Protein AF-A0A957RKU3-F1 (afdb_monomer)

Sequence (153 aa):
HGVVDMTEALARSLNVITAQWALMLGQKQFYQYLERFGFGQVTEVDLADEVYGLIKRPGTLDWSLSDLGTNSFGQGLAVTPIQMANAIASIANGGKLMRPYIVKARVLDGQVQFTEPTVLGTTIRPETAKALTDILVDIVTDGNSAAAVPGYR

Solvent-accessible surface area (backbone atoms only — not comparable to full-atom values): 8925 Å² total; per-residue (Å²): 128,82,90,68,56,74,58,57,37,58,45,68,62,39,54,72,58,38,22,51,50,38,62,73,62,26,67,72,55,51,55,50,48,42,45,49,44,40,51,61,40,64,64,73,42,85,61,83,87,75,62,37,52,43,67,79,47,93,89,45,96,90,45,54,75,64,48,50,35,35,42,50,67,64,36,84,48,46,72,45,72,65,42,54,52,42,36,56,48,9,38,78,52,42,8,38,28,56,47,55,74,81,69,63,60,48,77,57,98,91,40,80,46,71,62,76,92,45,78,74,47,70,54,46,52,47,70,58,19,49,53,51,50,52,44,55,50,48,26,27,71,77,59,43,58,87,76,55,50,93,98,61,133

pLDDT: mean 93.47, std 6.99, range [61.81, 98.62]

Nearest PDB structures (foldseek):
  8vbw-assembly1_B  TM=8.948E-01  e=2.537E-07  Staphylococcaceae bacterium
  7o49-assembly4_D  TM=8.805E-01  e=2.537E-07  Staphylococcus aureus subsp. aureus COL
  7o49-assembly10_J  TM=8.812E-01  e=2.689E-07  Staphylococcus aureus subsp. aureus COL
  7o49-assembly11_K  TM=8.798E-01  e=3.814E-07  Staphylococcus aureus subsp. aureus COL
  6i1g-assembly2_B  TM=8.838E-01  e=4.814E-07  Chlamydia trachomatis

Structure (mmCIF, N/CA/C/O backbone):
data_AF-A0A957RKU3-F1
#
_entry.id   AF-A0A957RKU3-F1
#
loop_
_atom_site.group_PDB
_atom_site.id
_atom_site.type_symbol
_atom_site.label_atom_id
_atom_site.label_alt_id
_atom_site.label_comp_id
_atom_site.label_asym_id
_atom_site.label_entity_id
_atom_site.label_seq_id
_atom_site.pdbx_PDB_ins_code
_atom_site.Cartn_x
_atom_site.Cartn_y
_atom_site.Cartn_z
_atom_site.occupancy
_atom_site.B_iso_or_equiv
_atom_site.auth_seq_id
_atom_site.auth_comp_id
_atom_site.auth_asym_id
_atom_site.auth_atom_id
_atom_site.pdbx_PDB_model_num
ATOM 1 N N . HIS A 1 1 ? 15.453 -13.221 -18.733 1.00 61.81 1 HIS A N 1
ATOM 2 C CA . HIS A 1 1 ? 14.191 -13.976 -18.643 1.00 61.81 1 HIS A CA 1
ATOM 3 C C . HIS A 1 1 ? 13.464 -14.140 -19.989 1.00 61.81 1 HIS A C 1
ATOM 5 O O . HIS A 1 1 ? 12.381 -14.689 -19.983 1.00 61.81 1 HIS A O 1
ATOM 11 N N . GLY A 1 2 ? 14.044 -13.789 -21.153 1.00 79.31 2 GLY A N 1
ATOM 12 C CA . GLY A 1 2 ? 13.336 -13.962 -22.436 1.00 79.31 2 GLY A CA 1
ATOM 13 C C . GLY A 1 2 ? 12.144 -13.007 -22.576 1.00 79.31 2 GLY A C 1
ATOM 14 O O . GLY A 1 2 ? 12.186 -11.913 -22.015 1.00 79.31 2 GLY A O 1
ATOM 15 N N . VAL A 1 3 ? 11.114 -13.406 -23.328 1.00 80.75 3 VAL A N 1
ATOM 16 C CA . VAL A 1 3 ? 9.820 -12.701 -23.364 1.00 80.75 3 VAL A CA 1
ATOM 17 C C . VAL A 1 3 ? 9.067 -13.059 -22.085 1.00 80.75 3 VAL A C 1
ATOM 19 O O . VAL A 1 3 ? 8.846 -14.237 -21.839 1.00 80.75 3 VAL A O 1
ATOM 22 N N . VAL A 1 4 ? 8.710 -12.051 -21.290 1.00 83.56 4 VAL A N 1
ATOM 23 C CA . VAL A 1 4 ? 8.047 -12.204 -19.987 1.00 83.56 4 VAL A CA 1
ATOM 24 C C . VAL A 1 4 ? 6.768 -11.379 -20.006 1.00 83.56 4 VAL A C 1
ATOM 26 O O . VAL A 1 4 ? 6.806 -10.208 -20.393 1.00 83.56 4 VAL A O 1
ATOM 29 N N . ASP A 1 5 ? 5.648 -11.974 -19.604 1.00 87.44 5 ASP A N 1
ATOM 30 C CA . ASP A 1 5 ? 4.386 -11.253 -19.436 1.00 87.44 5 ASP A CA 1
ATOM 31 C C . ASP A 1 5 ? 4.266 -10.603 -18.042 1.00 87.44 5 ASP A C 1
ATOM 33 O O . ASP A 1 5 ? 5.182 -10.644 -17.218 1.00 87.44 5 ASP A O 1
ATOM 37 N N . MET A 1 6 ? 3.145 -9.926 -17.776 1.00 85.69 6 MET A N 1
ATOM 38 C CA . MET A 1 6 ? 2.953 -9.210 -16.511 1.00 85.69 6 MET A CA 1
ATOM 39 C C . MET A 1 6 ? 2.893 -10.154 -15.303 1.00 85.69 6 MET A C 1
ATOM 41 O O . MET A 1 6 ? 3.454 -9.831 -14.254 1.00 85.69 6 MET A O 1
ATOM 45 N N . THR A 1 7 ? 2.242 -11.308 -15.452 1.00 86.12 7 THR A N 1
ATOM 46 C CA . THR A 1 7 ? 2.084 -12.292 -14.379 1.00 86.12 7 THR A CA 1
ATOM 47 C C . THR A 1 7 ? 3.431 -12.905 -14.029 1.00 86.12 7 THR A C 1
ATOM 49 O O . THR A 1 7 ? 3.812 -12.902 -12.861 1.00 86.12 7 THR A O 1
ATOM 52 N N . GLU A 1 8 ? 4.207 -13.344 -15.022 1.00 86.94 8 GLU A N 1
ATOM 53 C CA . GLU A 1 8 ? 5.529 -13.928 -14.791 1.00 86.94 8 GLU A CA 1
ATOM 54 C C . GLU A 1 8 ? 6.514 -12.902 -14.210 1.00 86.94 8 GLU A C 1
ATOM 56 O O . GLU A 1 8 ? 7.295 -13.231 -13.310 1.00 86.94 8 GLU A O 1
ATOM 61 N N . ALA A 1 9 ? 6.464 -11.647 -14.669 1.00 89.25 9 ALA A N 1
ATOM 62 C CA . ALA A 1 9 ? 7.320 -10.589 -14.137 1.00 89.25 9 ALA A CA 1
ATOM 63 C C . ALA A 1 9 ? 7.082 -10.348 -12.639 1.00 89.25 9 ALA A C 1
ATOM 65 O O . ALA A 1 9 ? 8.045 -10.171 -11.887 1.00 89.25 9 ALA A O 1
ATOM 66 N N . LEU A 1 10 ? 5.820 -10.378 -12.202 1.00 87.75 10 LEU A N 1
ATOM 67 C CA . LEU A 1 10 ? 5.452 -10.253 -10.793 1.00 87.75 10 LEU A CA 1
ATOM 68 C C . LEU A 1 10 ? 5.744 -11.542 -10.011 1.00 87.75 10 LEU A C 1
ATOM 70 O O . LEU A 1 10 ? 6.316 -11.464 -8.926 1.00 87.75 10 LEU A O 1
ATOM 74 N N . ALA A 1 11 ? 5.457 -12.719 -10.578 1.00 84.88 11 ALA A N 1
ATOM 75 C CA . ALA A 1 11 ? 5.712 -14.020 -9.952 1.00 84.88 11 ALA A CA 1
ATOM 76 C C . ALA A 1 11 ? 7.188 -14.232 -9.615 1.00 84.88 11 ALA A C 1
ATOM 78 O O . ALA A 1 11 ? 7.537 -14.738 -8.550 1.00 84.88 11 ALA A O 1
ATOM 79 N N . ARG A 1 12 ? 8.070 -13.822 -10.531 1.00 86.12 12 ARG A N 1
ATOM 80 C CA . ARG A 1 12 ? 9.522 -13.924 -10.364 1.00 86.12 12 ARG A CA 1
ATOM 81 C C . ARG A 1 12 ? 10.141 -12.697 -9.696 1.00 86.12 12 ARG A C 1
ATOM 83 O O . ARG A 1 12 ? 11.361 -12.658 -9.555 1.00 86.12 12 ARG A O 1
ATOM 90 N N . SER A 1 13 ? 9.332 -11.708 -9.304 1.00 87.44 13 SER A N 1
ATOM 91 C CA . SER A 1 13 ? 9.777 -10.462 -8.672 1.00 87.44 13 SER A CA 1
ATOM 92 C C . SER A 1 13 ? 10.897 -9.756 -9.462 1.00 87.44 13 SER A C 1
ATOM 94 O O . SER A 1 13 ? 11.967 -9.451 -8.931 1.00 87.44 13 SER A O 1
ATOM 96 N N . LEU A 1 14 ? 10.682 -9.526 -10.764 1.00 92.94 14 LEU A N 1
ATOM 97 C CA . LEU A 1 14 ? 11.711 -9.001 -11.669 1.00 92.94 14 LEU A CA 1
ATOM 98 C C . LEU A 1 14 ? 11.882 -7.474 -11.567 1.00 92.94 14 LEU A C 1
ATOM 100 O O . LEU A 1 14 ? 11.231 -6.719 -12.292 1.00 92.94 14 LEU A O 1
ATOM 104 N N . ASN A 1 15 ? 12.854 -7.023 -10.767 1.00 94.44 15 ASN A N 1
ATOM 105 C CA . ASN A 1 15 ? 13.152 -5.593 -10.553 1.00 94.44 15 ASN A CA 1
ATOM 106 C C . ASN A 1 15 ? 13.386 -4.791 -11.848 1.00 94.44 15 ASN A C 1
ATOM 108 O O . ASN A 1 15 ? 13.014 -3.624 -11.938 1.00 94.44 15 ASN A O 1
ATOM 112 N N . VAL A 1 16 ? 14.014 -5.397 -12.864 1.00 94.19 16 VAL A N 1
ATOM 113 C CA . VAL A 1 16 ? 14.290 -4.718 -14.146 1.00 94.19 16 VAL A CA 1
ATOM 114 C C . VAL A 1 16 ? 12.988 -4.361 -14.870 1.00 94.19 16 VAL A C 1
ATOM 116 O O . VAL A 1 16 ? 12.876 -3.273 -15.434 1.00 94.19 16 VAL A O 1
ATOM 119 N N . ILE A 1 17 ? 11.993 -5.251 -14.822 1.00 94.00 17 ILE A N 1
ATOM 120 C CA . ILE A 1 17 ? 10.703 -5.050 -15.489 1.00 94.00 17 ILE A CA 1
ATOM 121 C C . ILE A 1 17 ? 9.873 -4.003 -14.745 1.00 94.00 17 ILE A C 1
ATOM 123 O O . ILE A 1 17 ? 9.328 -3.098 -15.376 1.00 94.00 17 ILE A O 1
ATOM 127 N N . THR A 1 18 ? 9.830 -4.053 -13.410 1.00 94.75 18 THR A N 1
ATOM 128 C CA . THR A 1 18 ? 9.097 -3.051 -12.618 1.00 94.75 18 THR A CA 1
ATOM 129 C C . THR A 1 18 ? 9.715 -1.656 -12.744 1.00 94.75 18 THR A C 1
ATOM 131 O O . THR A 1 18 ? 8.977 -0.677 -12.879 1.00 94.75 18 THR A O 1
ATOM 134 N N . ALA A 1 19 ? 11.048 -1.553 -12.818 1.00 96.69 19 ALA A N 1
ATOM 135 C CA . ALA A 1 19 ? 11.736 -0.290 -13.090 1.00 96.69 19 ALA A CA 1
ATOM 136 C C . ALA A 1 19 ? 11.400 0.257 -14.487 1.00 96.69 19 ALA A C 1
ATOM 138 O O . ALA A 1 19 ? 11.121 1.448 -14.636 1.00 96.69 19 ALA A O 1
ATOM 139 N N . GLN A 1 20 ? 11.359 -0.607 -15.507 1.00 95.38 20 GLN A N 1
ATOM 140 C CA . GLN A 1 20 ? 10.945 -0.216 -16.855 1.00 95.38 20 GLN A CA 1
ATOM 141 C C . GLN A 1 20 ? 9.491 0.279 -16.880 1.00 95.38 20 GLN A C 1
ATOM 143 O O . GLN A 1 20 ? 9.211 1.327 -17.463 1.00 95.38 20 GLN A O 1
ATOM 148 N N . TRP A 1 21 ? 8.56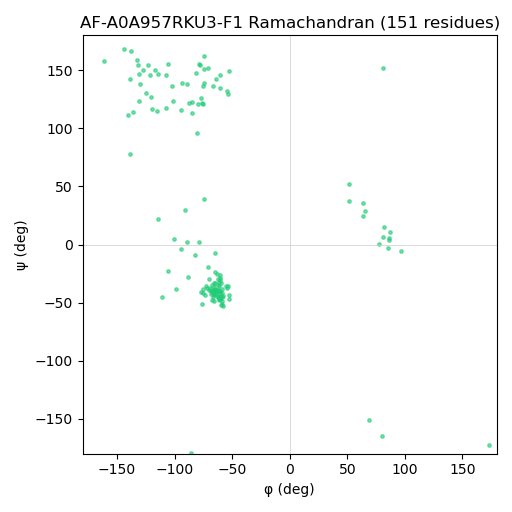9 -0.421 -16.213 1.00 95.62 21 TRP A N 1
ATOM 149 C CA . TRP A 1 21 ? 7.172 0.008 -16.106 1.00 95.62 21 TRP A CA 1
ATOM 150 C C . TRP A 1 21 ? 7.022 1.340 -15.371 1.00 95.62 21 TRP A C 1
ATOM 152 O O . TRP A 1 21 ? 6.230 2.176 -15.800 1.00 95.62 21 TRP A O 1
ATOM 162 N N . ALA A 1 22 ? 7.800 1.583 -14.315 1.00 96.56 22 ALA A N 1
ATOM 163 C CA . ALA A 1 22 ? 7.786 2.864 -13.610 1.00 96.56 22 ALA A CA 1
ATOM 164 C C . ALA A 1 22 ? 8.258 4.023 -14.501 1.00 96.56 22 ALA A C 1
ATOM 166 O O . ALA A 1 22 ? 7.654 5.098 -14.478 1.00 96.56 22 ALA A O 1
ATOM 167 N N . LEU A 1 23 ? 9.278 3.800 -15.336 1.00 96.19 23 LEU A N 1
ATOM 168 C CA . LEU A 1 23 ? 9.715 4.779 -16.336 1.00 96.19 23 LEU A CA 1
ATOM 169 C C . LEU A 1 23 ? 8.633 5.038 -17.397 1.00 96.19 23 LEU A C 1
ATOM 171 O O . LEU A 1 23 ? 8.405 6.193 -17.750 1.00 96.19 23 LEU A O 1
ATOM 175 N N . MET A 1 24 ? 7.936 3.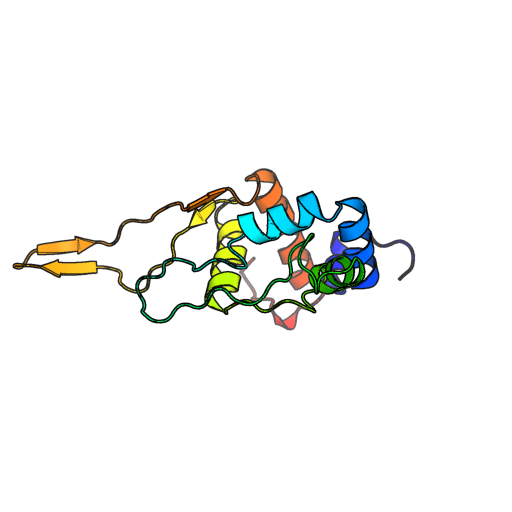996 -17.863 1.00 96.38 24 MET A N 1
ATOM 176 C CA . MET A 1 24 ? 6.824 4.125 -18.820 1.00 96.38 24 MET A CA 1
ATOM 177 C C . MET A 1 24 ? 5.617 4.865 -18.226 1.00 96.38 24 MET A C 1
ATOM 179 O O . MET A 1 24 ? 5.003 5.688 -18.903 1.00 96.38 24 MET A O 1
ATOM 183 N N . LEU A 1 25 ? 5.277 4.585 -16.965 1.00 96.75 25 LEU A N 1
ATOM 184 C CA . LEU A 1 25 ? 4.202 5.255 -16.226 1.00 96.75 25 LEU A CA 1
ATOM 185 C C . LEU A 1 25 ? 4.547 6.730 -15.949 1.00 96.75 25 LEU A C 1
ATOM 187 O O . LEU A 1 25 ? 3.678 7.610 -15.972 1.00 96.75 25 LEU A O 1
ATOM 191 N N . GLY A 1 26 ? 5.832 6.995 -15.712 1.00 97.25 26 GLY A N 1
ATOM 192 C CA . GLY A 1 26 ? 6.387 8.301 -15.398 1.00 97.25 26 GLY A CA 1
ATOM 193 C C . GLY A 1 26 ? 6.217 8.682 -13.926 1.00 97.25 26 GLY A C 1
ATOM 194 O O . GLY A 1 26 ? 5.258 8.293 -13.253 1.00 97.25 26 GLY A O 1
ATOM 195 N N . GLN A 1 27 ? 7.140 9.515 -13.428 1.00 96.75 27 GLN A N 1
ATOM 196 C CA . GLN A 1 27 ? 7.214 9.888 -12.010 1.00 96.75 27 GLN A CA 1
ATOM 197 C C . GLN A 1 27 ? 5.881 10.425 -11.465 1.00 96.75 27 GLN A C 1
ATOM 199 O O . GLN A 1 27 ? 5.435 10.019 -10.399 1.00 96.75 27 GLN A O 1
ATOM 204 N N . LYS A 1 28 ? 5.189 11.295 -12.212 1.00 96.56 28 LYS A N 1
ATOM 205 C CA . LYS A 1 28 ? 3.959 11.938 -11.731 1.00 96.56 28 LYS A CA 1
ATOM 206 C C . LYS A 1 28 ? 2.892 10.906 -11.365 1.00 96.56 28 LYS A C 1
ATOM 208 O O . LYS A 1 28 ? 2.359 10.954 -10.264 1.00 96.56 28 LYS A O 1
ATOM 213 N N . GLN A 1 29 ? 2.602 9.979 -12.275 1.00 97.62 29 GLN A N 1
ATOM 214 C CA . GLN A 1 29 ? 1.575 8.962 -12.056 1.00 97.62 29 GLN A CA 1
ATOM 215 C C . GLN A 1 29 ? 2.011 7.944 -11.001 1.00 97.62 29 GLN A C 1
ATOM 217 O O . GLN A 1 29 ? 1.202 7.563 -10.160 1.00 97.62 29 GLN A O 1
ATOM 222 N N . PHE A 1 30 ? 3.287 7.548 -11.000 1.00 98.00 30 PHE A N 1
ATOM 223 C CA . PHE A 1 30 ? 3.824 6.615 -10.012 1.00 98.00 30 PHE A CA 1
ATOM 224 C C . PHE A 1 30 ? 3.642 7.127 -8.572 1.00 98.00 30 PHE A C 1
ATOM 226 O O . PHE A 1 30 ? 3.036 6.450 -7.743 1.00 98.00 30 PHE A O 1
ATOM 233 N N . TYR A 1 31 ? 4.087 8.355 -8.282 1.00 97.31 31 TYR A N 1
ATOM 234 C CA . TYR A 1 31 ? 3.967 8.928 -6.936 1.00 97.31 31 TYR A CA 1
ATOM 235 C C . TYR A 1 31 ? 2.518 9.270 -6.561 1.00 97.31 31 TYR A C 1
ATOM 237 O O . TYR A 1 31 ? 2.158 9.152 -5.393 1.00 97.31 31 TYR A O 1
ATOM 245 N N . GLN A 1 32 ? 1.665 9.608 -7.535 1.00 97.44 32 GLN A N 1
ATOM 246 C CA . GLN A 1 32 ? 0.222 9.728 -7.302 1.00 97.44 32 GLN A CA 1
ATOM 247 C C . GLN A 1 32 ? -0.399 8.399 -6.867 1.00 97.44 32 GLN A C 1
ATOM 249 O O . GLN A 1 32 ? -1.258 8.395 -5.992 1.00 97.44 32 GLN A O 1
ATOM 254 N N . TYR A 1 33 ? 0.019 7.270 -7.444 1.00 97.94 33 TYR A N 1
ATOM 255 C CA . TYR A 1 33 ? -0.459 5.968 -6.986 1.00 97.94 33 TYR A CA 1
ATOM 256 C C . TYR A 1 33 ? 0.057 5.626 -5.591 1.00 97.94 33 TYR A C 1
ATOM 258 O O . TYR A 1 33 ? -0.752 5.200 -4.775 1.00 97.94 33 TYR A O 1
ATOM 266 N N . LEU A 1 34 ? 1.335 5.875 -5.275 1.00 97.56 34 LEU A N 1
ATOM 267 C CA . LEU A 1 34 ? 1.837 5.674 -3.906 1.00 97.56 34 LEU A CA 1
ATOM 268 C C . LEU A 1 34 ? 0.975 6.414 -2.874 1.00 97.56 34 LEU A C 1
ATOM 270 O O . LEU A 1 34 ? 0.548 5.820 -1.888 1.00 97.56 34 LEU A O 1
ATOM 274 N N . GLU A 1 35 ? 0.659 7.679 -3.148 1.00 97.06 35 GLU A N 1
ATOM 275 C CA . GLU A 1 35 ? -0.204 8.487 -2.289 1.00 97.06 35 GLU A CA 1
ATOM 276 C C . GLU A 1 35 ? -1.645 7.962 -2.241 1.00 97.06 35 GLU A C 1
ATOM 278 O O . GLU A 1 35 ? -2.220 7.845 -1.163 1.00 97.06 35 GLU A O 1
ATOM 283 N N . ARG A 1 36 ? -2.226 7.570 -3.384 1.00 97.94 36 ARG A N 1
ATOM 284 C CA . ARG A 1 36 ? -3.578 6.985 -3.428 1.00 97.94 36 ARG A CA 1
ATOM 285 C C . ARG A 1 36 ? -3.685 5.689 -2.633 1.00 97.94 36 ARG A C 1
ATOM 287 O O . ARG A 1 36 ? -4.750 5.431 -2.090 1.00 97.94 36 ARG A O 1
ATOM 294 N N . PHE A 1 37 ? -2.619 4.894 -2.559 1.00 98.50 37 PHE A N 1
ATOM 295 C CA . PHE A 1 37 ? -2.545 3.695 -1.718 1.00 98.50 37 PHE A CA 1
ATOM 296 C C . PHE A 1 37 ? -2.262 4.001 -0.234 1.00 98.50 37 PHE A C 1
ATOM 298 O O . PHE A 1 37 ? -2.183 3.074 0.568 1.00 98.50 37 PHE A O 1
ATOM 305 N N . GLY A 1 38 ? -2.153 5.278 0.150 1.00 97.62 38 GLY A N 1
ATOM 306 C CA . GLY A 1 38 ? -1.963 5.723 1.533 1.00 97.62 38 GLY A CA 1
ATOM 307 C C . GLY A 1 38 ? -0.504 5.757 1.994 1.00 97.62 38 GLY A C 1
ATOM 308 O O . GLY A 1 38 ? -0.233 6.012 3.165 1.00 97.62 38 GLY A O 1
ATOM 309 N N . PHE A 1 39 ? 0.464 5.511 1.107 1.00 98.12 39 PHE A N 1
ATOM 310 C CA . PHE A 1 39 ? 1.875 5.547 1.482 1.00 98.12 39 PHE A CA 1
ATOM 311 C C . PHE A 1 39 ? 2.371 6.985 1.661 1.00 98.12 39 PHE A C 1
ATOM 313 O O . PHE A 1 39 ? 2.064 7.880 0.870 1.00 98.12 39 PHE A O 1
ATOM 320 N N . GLY A 1 40 ? 3.189 7.213 2.692 1.00 95.88 40 GLY A N 1
ATOM 321 C CA . GLY A 1 40 ? 3.667 8.556 3.031 1.00 95.88 40 GLY A CA 1
ATOM 322 C C . GLY A 1 40 ? 2.658 9.385 3.834 1.00 95.88 40 GLY A C 1
ATOM 323 O O . GLY A 1 40 ? 2.892 10.575 4.035 1.00 95.88 40 GLY A O 1
ATOM 324 N N . GLN A 1 41 ? 1.541 8.784 4.255 1.00 95.75 41 GLN A N 1
ATOM 325 C CA . GLN A 1 41 ? 0.482 9.408 5.045 1.00 95.75 41 GLN A CA 1
ATOM 326 C C . GLN A 1 41 ? 0.130 8.520 6.243 1.00 95.75 41 GLN A C 1
ATOM 328 O O . GLN A 1 41 ? 0.206 7.296 6.159 1.00 95.75 41 GLN A O 1
ATOM 333 N N . VAL A 1 42 ? -0.239 9.121 7.371 1.00 96.94 42 VAL A N 1
ATOM 334 C CA . VAL A 1 42 ? -0.810 8.369 8.499 1.00 96.94 42 VAL A CA 1
ATOM 335 C C . VAL A 1 42 ? -2.110 7.682 8.058 1.00 96.94 42 VAL A C 1
ATOM 337 O O . VAL A 1 42 ? -2.823 8.208 7.204 1.00 96.94 42 VAL A O 1
ATOM 340 N N . THR A 1 43 ? -2.398 6.490 8.587 1.00 97.44 43 THR A N 1
ATOM 341 C CA . THR A 1 43 ? -3.628 5.752 8.237 1.00 97.44 43 THR A CA 1
ATOM 342 C C . THR A 1 43 ? -4.840 6.230 9.031 1.00 97.44 43 THR A C 1
ATOM 344 O O . THR A 1 43 ? -5.967 5.842 8.725 1.00 97.44 43 THR A O 1
ATOM 347 N N . GLU A 1 44 ? -4.596 7.082 10.032 1.00 96.69 44 GLU A N 1
ATOM 348 C CA . GLU A 1 44 ? -5.571 7.559 11.009 1.00 96.69 44 GLU A CA 1
ATOM 349 C C . GLU A 1 44 ? -6.129 6.432 11.883 1.00 96.69 44 GLU A C 1
ATOM 351 O O . GLU A 1 44 ? -7.237 6.555 12.419 1.00 96.69 44 GLU A O 1
ATOM 356 N N . VAL A 1 45 ? -5.383 5.333 12.050 1.00 97.69 45 VAL A N 1
ATOM 357 C CA . VAL A 1 45 ? -5.764 4.283 12.999 1.00 97.69 45 VAL A CA 1
ATOM 358 C C . VAL A 1 45 ? -6.015 4.899 14.376 1.00 97.69 45 VAL A C 1
ATOM 360 O O . VAL A 1 45 ? -5.425 5.907 14.762 1.00 97.69 45 VAL A O 1
ATOM 363 N N . ASP A 1 46 ? -6.911 4.298 15.140 1.00 95.81 46 ASP A N 1
ATOM 364 C CA . ASP A 1 46 ? -7.265 4.696 16.502 1.00 95.81 46 ASP A CA 1
ATOM 365 C C . ASP A 1 46 ? -6.188 4.333 17.547 1.00 95.81 46 ASP A C 1
ATOM 367 O O . ASP A 1 46 ? -6.501 3.951 18.675 1.00 95.81 46 ASP A O 1
ATOM 371 N N . LEU A 1 47 ? -4.912 4.491 17.180 1.00 94.94 47 LEU A N 1
ATOM 372 C CA . LEU A 1 47 ? -3.742 4.358 18.045 1.00 94.94 47 LEU A CA 1
ATOM 373 C C . LEU A 1 47 ? -2.915 5.648 18.032 1.00 94.94 47 LEU A C 1
ATOM 375 O O . LEU A 1 47 ? -2.934 6.420 17.076 1.00 94.94 47 LEU A O 1
ATOM 379 N N . ALA A 1 48 ? -2.167 5.864 19.110 1.00 94.56 48 ALA A N 1
ATOM 380 C CA . ALA A 1 48 ? -1.182 6.934 19.176 1.00 94.56 48 ALA A CA 1
ATOM 381 C C . ALA A 1 48 ? 0.071 6.597 18.346 1.00 94.56 48 ALA A C 1
ATOM 383 O O . ALA A 1 48 ? 0.340 5.433 18.048 1.00 94.56 48 ALA A O 1
ATOM 384 N N . ASP A 1 49 ? 0.851 7.632 18.034 1.00 94.81 49 ASP A N 1
ATOM 385 C CA . ASP A 1 49 ? 2.211 7.528 17.492 1.00 94.81 49 ASP A CA 1
ATOM 386 C C . ASP A 1 49 ? 2.339 6.858 16.110 1.00 94.81 49 ASP A C 1
ATOM 388 O O . ASP A 1 49 ? 3.334 6.195 15.808 1.00 94.81 49 ASP A O 1
ATOM 392 N N . GLU A 1 50 ? 1.365 7.075 15.218 1.00 96.88 50 GLU A N 1
ATOM 393 C CA . GLU A 1 50 ? 1.567 6.761 13.801 1.00 96.88 50 GLU A CA 1
ATOM 394 C C . GLU A 1 50 ? 2.666 7.630 13.178 1.00 96.88 50 GLU A C 1
ATOM 396 O O . GLU A 1 50 ? 2.781 8.832 13.426 1.00 96.88 50 GLU A O 1
ATOM 401 N N . VAL A 1 51 ? 3.441 7.018 12.285 1.00 96.69 51 VAL A N 1
ATOM 402 C CA . VAL A 1 51 ? 4.464 7.700 11.492 1.00 96.69 51 VAL A CA 1
ATOM 403 C C . VAL A 1 51 ? 4.126 7.627 10.007 1.00 96.69 51 VAL A C 1
ATOM 405 O O . VAL A 1 51 ? 3.534 6.662 9.530 1.00 96.69 51 VAL A O 1
ATOM 408 N N . TYR A 1 52 ? 4.550 8.643 9.258 1.00 95.62 52 TYR A N 1
ATOM 409 C CA . TYR A 1 52 ? 4.248 8.789 7.831 1.00 95.62 52 TYR A CA 1
ATOM 410 C C . TYR A 1 52 ? 4.989 7.784 6.933 1.00 95.62 52 TYR A C 1
ATOM 412 O O . TYR A 1 52 ? 4.580 7.564 5.795 1.00 95.62 52 TYR A O 1
ATOM 420 N N . GLY A 1 53 ? 6.074 7.175 7.417 1.00 94.56 53 GLY A N 1
ATOM 421 C CA . GLY A 1 53 ? 7.055 6.502 6.564 1.00 94.56 53 GLY A CA 1
ATOM 422 C C . GLY A 1 53 ? 8.030 7.499 5.924 1.00 94.56 53 GLY A C 1
ATOM 423 O O . GLY A 1 53 ? 8.135 8.646 6.358 1.00 94.56 53 GLY A O 1
ATOM 424 N N . LEU A 1 54 ? 8.767 7.061 4.903 1.00 95.12 54 LEU A N 1
ATOM 425 C CA . LEU A 1 54 ? 9.778 7.862 4.210 1.00 95.12 54 LEU A CA 1
ATOM 426 C C . LEU A 1 54 ? 9.658 7.663 2.702 1.00 95.12 54 LEU A C 1
ATOM 428 O O . LEU A 1 54 ? 9.890 6.570 2.197 1.00 95.12 54 LEU A O 1
ATOM 432 N N . ILE A 1 55 ? 9.292 8.721 1.979 1.00 94.69 55 ILE A N 1
ATOM 433 C CA . ILE A 1 55 ? 9.169 8.706 0.518 1.00 94.69 55 ILE A CA 1
ATOM 434 C C . ILE A 1 55 ? 9.708 10.024 -0.018 1.00 94.69 55 ILE A C 1
ATOM 436 O O . ILE A 1 55 ? 9.087 11.073 0.158 1.00 94.69 55 ILE A O 1
ATOM 440 N N . LYS A 1 56 ? 10.842 9.968 -0.715 1.00 94.31 56 LYS A N 1
ATOM 441 C CA . LYS A 1 56 ? 11.333 11.110 -1.487 1.00 94.31 56 LYS A CA 1
ATOM 442 C C . LYS A 1 56 ? 10.389 11.391 -2.645 1.00 94.31 56 LYS A C 1
ATOM 444 O O . LYS A 1 56 ? 9.978 10.456 -3.336 1.00 94.31 56 LYS A O 1
ATOM 449 N N . ARG A 1 57 ? 10.064 12.659 -2.884 1.00 92.81 57 ARG A N 1
ATOM 450 C CA . ARG A 1 57 ? 9.091 13.059 -3.907 1.00 92.81 57 ARG A CA 1
ATOM 451 C C . ARG A 1 57 ? 9.773 13.849 -5.024 1.00 92.81 57 ARG A C 1
ATOM 453 O O . ARG A 1 57 ? 10.689 14.616 -4.742 1.00 92.81 57 ARG A O 1
ATOM 460 N N . PRO A 1 58 ? 9.311 13.730 -6.280 1.00 93.25 58 PRO A N 1
ATOM 461 C CA . PRO A 1 58 ? 9.840 14.544 -7.363 1.00 93.25 58 PRO A CA 1
ATOM 462 C C . PRO A 1 58 ? 9.779 16.035 -7.027 1.00 93.25 58 PRO A C 1
ATOM 464 O O . PRO A 1 58 ? 8.727 16.541 -6.638 1.00 93.25 58 PRO A O 1
ATOM 467 N N . GLY A 1 59 ? 10.906 16.727 -7.193 1.00 91.19 59 GLY A N 1
ATOM 468 C CA . GLY A 1 59 ? 11.049 18.146 -6.862 1.00 91.19 59 GLY A CA 1
ATOM 469 C C . GLY A 1 59 ? 11.653 18.434 -5.483 1.00 91.19 59 GLY A C 1
ATOM 470 O O . GLY A 1 59 ? 11.927 19.598 -5.201 1.00 91.19 59 GLY A O 1
ATOM 471 N N . THR A 1 60 ? 11.907 17.424 -4.641 1.00 91.50 60 THR A N 1
ATOM 472 C CA . THR A 1 60 ? 12.754 17.600 -3.448 1.00 91.50 60 THR A CA 1
ATOM 473 C C . THR A 1 60 ? 14.238 17.579 -3.826 1.00 91.50 60 THR A C 1
ATOM 475 O O . THR A 1 60 ? 14.622 17.020 -4.853 1.00 91.50 60 THR A O 1
ATOM 478 N N . LEU A 1 61 ? 15.083 18.210 -3.003 1.00 92.06 61 LEU A N 1
ATOM 479 C CA . LEU A 1 61 ? 16.522 18.365 -3.269 1.00 92.06 61 LEU A CA 1
ATOM 480 C C . LEU A 1 61 ? 17.264 17.020 -3.388 1.00 92.06 61 LEU A C 1
ATOM 482 O O . LEU A 1 61 ? 18.273 16.922 -4.077 1.00 92.06 61 LEU A O 1
ATOM 486 N N . ASP A 1 62 ? 16.771 15.998 -2.700 1.00 91.44 62 ASP A N 1
ATOM 487 C CA . ASP A 1 62 ? 17.376 14.675 -2.554 1.00 91.44 62 ASP A CA 1
ATOM 488 C C . ASP A 1 62 ? 16.765 13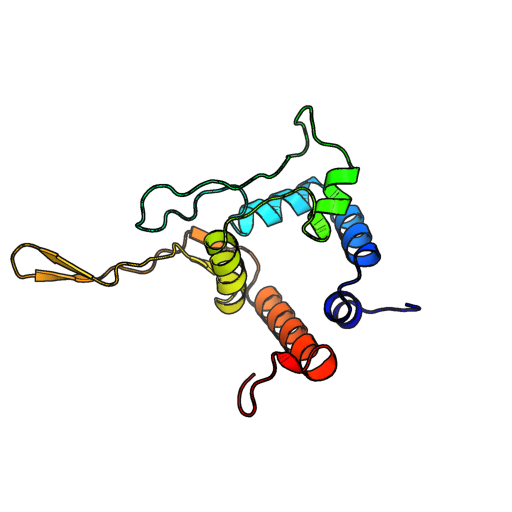.605 -3.476 1.00 91.44 62 ASP A C 1
ATOM 490 O O . ASP A 1 62 ? 17.123 12.425 -3.369 1.00 91.44 62 ASP A O 1
ATOM 494 N N . TRP A 1 63 ? 15.844 14.007 -4.357 1.00 96.69 63 TRP A N 1
ATOM 495 C CA . TRP A 1 63 ? 15.188 13.130 -5.319 1.00 96.69 63 TRP A CA 1
ATOM 496 C C . TRP A 1 63 ? 15.902 13.129 -6.672 1.00 96.69 63 TRP A C 1
ATOM 498 O O . TRP A 1 63 ? 16.285 14.169 -7.210 1.00 96.69 63 TRP A O 1
ATOM 508 N N . SER A 1 64 ? 16.012 11.949 -7.269 1.00 95.06 64 SER A N 1
ATOM 509 C CA . SER A 1 64 ? 16.560 11.714 -8.599 1.00 95.06 64 SER A CA 1
ATOM 510 C C . SER A 1 64 ? 15.715 10.699 -9.372 1.00 95.06 64 SER A C 1
ATOM 512 O O . SER A 1 64 ? 14.915 9.955 -8.805 1.00 95.06 64 SER A O 1
ATOM 514 N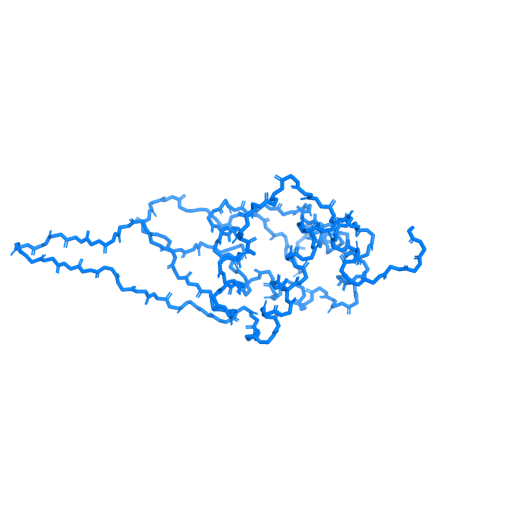 N . LEU A 1 65 ? 15.935 10.603 -10.686 1.00 94.38 65 LEU A N 1
ATOM 515 C CA . LEU A 1 65 ? 15.266 9.592 -11.511 1.00 94.38 65 LEU A CA 1
ATOM 516 C C . LEU A 1 65 ? 15.599 8.155 -11.065 1.00 94.38 65 LEU A C 1
ATOM 518 O O . LEU A 1 65 ? 14.785 7.251 -11.245 1.00 94.38 65 LEU A O 1
ATOM 522 N N . SER A 1 66 ? 16.761 7.943 -10.441 1.00 94.81 66 SER A N 1
ATOM 523 C CA . SER A 1 66 ? 17.124 6.651 -9.857 1.00 94.81 66 SER A CA 1
ATOM 524 C C . SER A 1 66 ? 16.171 6.246 -8.732 1.00 94.81 66 SER A C 1
ATOM 526 O O . SER A 1 66 ? 15.842 5.066 -8.639 1.00 94.81 66 SER A O 1
ATOM 528 N N . ASP A 1 67 ? 15.661 7.203 -7.943 1.00 96.94 67 ASP A N 1
ATOM 529 C CA . ASP A 1 67 ? 14.683 6.928 -6.884 1.00 96.94 67 ASP A CA 1
ATOM 530 C C . ASP A 1 67 ? 13.352 6.420 -7.469 1.00 96.94 67 ASP A C 1
ATOM 532 O O . ASP A 1 67 ? 12.719 5.555 -6.876 1.00 96.94 67 ASP A O 1
ATOM 536 N N . LEU A 1 68 ? 12.932 6.876 -8.661 1.00 97.31 68 LEU A N 1
ATOM 537 C CA . LEU A 1 68 ? 11.758 6.303 -9.344 1.00 97.31 68 LEU A CA 1
ATOM 538 C C . LEU A 1 68 ? 11.973 4.817 -9.662 1.00 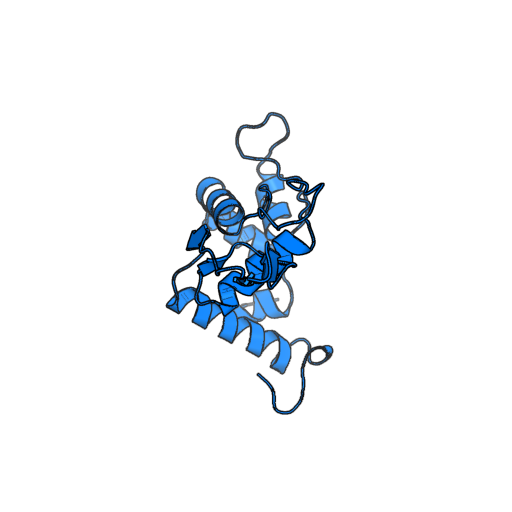97.31 68 LEU A C 1
ATOM 540 O O . LEU A 1 68 ? 11.088 3.994 -9.424 1.00 97.31 68 LEU A O 1
ATOM 544 N N . GLY A 1 69 ? 13.154 4.485 -10.190 1.00 96.75 69 GLY A N 1
ATOM 545 C CA . GLY A 1 69 ? 13.533 3.110 -10.492 1.00 96.75 69 GLY A CA 1
ATOM 546 C C . GLY A 1 69 ? 13.524 2.240 -9.239 1.00 96.75 69 GLY A C 1
ATOM 547 O O . GLY A 1 69 ? 12.842 1.218 -9.223 1.00 96.75 69 GLY A O 1
ATOM 548 N N . THR A 1 70 ? 14.208 2.663 -8.174 1.00 96.56 70 THR A N 1
ATOM 549 C CA . THR A 1 70 ? 14.300 1.878 -6.934 1.00 96.56 70 THR A CA 1
ATOM 550 C C . THR A 1 70 ? 12.969 1.758 -6.205 1.00 96.56 70 THR A C 1
ATOM 552 O O . THR A 1 70 ? 12.610 0.666 -5.756 1.00 96.56 70 THR A O 1
ATOM 555 N N . ASN A 1 71 ? 12.190 2.842 -6.147 1.00 97.12 71 ASN A N 1
ATOM 556 C CA . ASN A 1 71 ? 10.898 2.843 -5.466 1.00 97.12 71 ASN A CA 1
ATOM 557 C C . ASN A 1 71 ? 9.918 1.861 -6.121 1.00 97.12 71 ASN A C 1
ATOM 559 O O . ASN A 1 71 ? 9.068 1.302 -5.431 1.00 97.12 71 ASN A O 1
ATOM 563 N N . SER A 1 72 ? 10.045 1.612 -7.431 1.00 96.44 72 SER A N 1
ATOM 564 C CA . SER A 1 72 ? 9.176 0.684 -8.172 1.00 96.44 72 SER A CA 1
ATOM 565 C C . SER A 1 72 ? 9.259 -0.772 -7.710 1.00 96.44 72 SER A C 1
ATOM 567 O O . SER A 1 72 ? 8.300 -1.519 -7.879 1.00 96.44 72 SER A O 1
ATOM 569 N N . PHE A 1 73 ? 10.387 -1.172 -7.121 1.00 95.88 73 PHE A N 1
ATOM 570 C CA . PHE A 1 73 ? 10.592 -2.493 -6.525 1.00 95.88 73 PHE A CA 1
ATOM 571 C C . PHE A 1 73 ? 10.789 -2.410 -5.003 1.00 95.88 73 PHE A C 1
ATOM 573 O O . PHE A 1 73 ? 11.340 -3.320 -4.386 1.00 95.88 73 PHE A O 1
ATOM 580 N N . GLY A 1 74 ? 10.325 -1.317 -4.386 1.00 95.25 74 GLY A N 1
ATOM 581 C CA . GLY A 1 74 ? 10.237 -1.176 -2.932 1.00 95.25 74 GLY A CA 1
ATOM 582 C C . GLY A 1 74 ? 11.531 -0.772 -2.221 1.00 95.25 74 GLY A C 1
ATOM 583 O O . GLY A 1 74 ? 11.600 -0.898 -1.002 1.00 95.25 74 GLY A O 1
ATOM 584 N N . GLN A 1 75 ? 12.550 -0.282 -2.933 1.00 96.06 75 GLN A N 1
ATOM 585 C CA . GLN A 1 75 ? 13.785 0.239 -2.328 1.00 96.06 75 GLN A CA 1
ATOM 586 C C . GLN A 1 75 ? 13.859 1.766 -2.421 1.00 96.06 75 GLN A C 1
ATOM 588 O O . GLN A 1 75 ? 13.431 2.351 -3.406 1.00 96.06 75 GLN A O 1
ATOM 593 N N . GLY A 1 76 ? 14.442 2.428 -1.417 1.00 93.00 76 GLY A N 1
ATOM 594 C CA . GLY A 1 76 ? 14.515 3.900 -1.372 1.00 93.00 76 GLY A CA 1
ATOM 595 C C . GLY A 1 76 ? 13.287 4.577 -0.749 1.00 93.00 76 GLY A C 1
ATOM 596 O O . GLY A 1 76 ? 13.228 5.804 -0.668 1.00 93.00 76 GLY A O 1
ATOM 597 N N . LEU A 1 77 ? 12.344 3.776 -0.245 1.00 95.25 77 LEU A N 1
ATOM 598 C CA . LEU A 1 77 ? 11.211 4.208 0.563 1.00 95.25 77 LEU A CA 1
ATOM 599 C C . LEU A 1 77 ? 11.056 3.327 1.807 1.00 95.25 77 LEU A C 1
ATOM 601 O O . LEU A 1 77 ? 11.532 2.194 1.838 1.00 95.25 77 LEU A O 1
ATOM 605 N N . ALA A 1 78 ? 10.369 3.846 2.818 1.00 96.75 78 ALA A N 1
ATOM 606 C CA . ALA A 1 78 ? 9.958 3.102 4.000 1.00 96.75 78 ALA A CA 1
ATOM 607 C C . ALA A 1 78 ? 8.470 3.337 4.263 1.00 96.75 78 ALA A C 1
ATOM 609 O O . ALA A 1 78 ? 7.987 4.465 4.171 1.00 96.75 78 ALA A O 1
ATOM 610 N N . VAL A 1 79 ? 7.753 2.277 4.617 1.00 97.50 79 VAL A N 1
ATOM 611 C CA . VAL A 1 79 ? 6.327 2.316 4.963 1.00 97.50 79 VAL A CA 1
ATOM 612 C C . VAL A 1 79 ? 6.108 1.555 6.259 1.00 97.50 79 VAL A C 1
ATOM 614 O O . VAL A 1 79 ? 6.890 0.666 6.606 1.00 97.50 79 VAL A O 1
ATOM 617 N N . THR A 1 80 ? 5.053 1.894 6.987 1.00 97.88 80 THR A N 1
ATOM 618 C CA . THR A 1 80 ? 4.688 1.153 8.195 1.00 97.88 80 THR A CA 1
ATOM 619 C C . THR A 1 80 ? 3.976 -0.155 7.830 1.00 97.88 80 THR A C 1
ATOM 621 O O . THR A 1 80 ? 3.329 -0.243 6.780 1.00 97.88 80 THR A O 1
ATOM 624 N N . PRO A 1 81 ? 4.025 -1.184 8.696 1.00 97.25 81 PRO A N 1
ATOM 625 C CA . PRO A 1 81 ? 3.261 -2.410 8.475 1.00 97.25 81 PRO A CA 1
ATOM 626 C C . PRO A 1 81 ? 1.756 -2.165 8.297 1.00 97.25 81 PRO A C 1
ATOM 628 O O . PRO A 1 81 ? 1.126 -2.829 7.479 1.00 97.25 81 PRO A O 1
ATOM 631 N N . ILE A 1 82 ? 1.181 -1.183 9.005 1.00 97.81 82 ILE A N 1
ATOM 632 C CA . ILE A 1 82 ? -0.245 -0.853 8.887 1.00 97.81 82 ILE A CA 1
ATOM 633 C C . ILE A 1 82 ? -0.583 -0.150 7.565 1.00 97.81 82 ILE A C 1
ATOM 635 O O . ILE A 1 82 ? -1.613 -0.463 6.971 1.00 97.81 82 ILE A O 1
ATOM 639 N N . GLN A 1 83 ? 0.300 0.710 7.040 1.00 98.38 83 GLN A N 1
ATOM 640 C CA . GLN A 1 83 ? 0.154 1.264 5.687 1.00 98.38 83 GLN A CA 1
ATOM 641 C C . GLN A 1 83 ? 0.154 0.146 4.638 1.00 98.38 83 GLN A C 1
ATOM 643 O O . GLN A 1 83 ? -0.721 0.110 3.776 1.00 98.38 83 GLN A O 1
ATOM 648 N N . MET A 1 84 ? 1.100 -0.796 4.736 1.00 98.25 84 MET A N 1
ATOM 649 C CA . MET A 1 84 ? 1.177 -1.941 3.822 1.00 98.25 84 MET A CA 1
ATOM 650 C C . MET A 1 84 ? -0.081 -2.814 3.903 1.00 98.25 84 MET A C 1
ATOM 652 O O . MET A 1 84 ? -0.678 -3.136 2.875 1.00 98.25 84 MET A O 1
ATOM 656 N N . ALA A 1 85 ? -0.527 -3.153 5.115 1.00 98.19 85 ALA A N 1
ATOM 657 C CA . ALA A 1 85 ? -1.735 -3.946 5.320 1.00 98.19 85 ALA A CA 1
ATOM 658 C C . ALA A 1 85 ? -2.979 -3.257 4.738 1.00 98.19 85 ALA A C 1
ATOM 660 O O . ALA A 1 85 ? -3.764 -3.901 4.045 1.00 98.19 85 ALA A O 1
ATOM 661 N N . ASN A 1 86 ? -3.137 -1.948 4.956 1.00 98.31 86 ASN A N 1
ATOM 662 C CA . ASN A 1 86 ? -4.271 -1.187 4.435 1.00 98.31 86 ASN A CA 1
ATOM 663 C C . ASN A 1 86 ? -4.241 -1.069 2.899 1.00 98.31 86 ASN A C 1
ATOM 665 O O . ASN A 1 86 ? -5.269 -1.226 2.238 1.00 98.31 86 ASN A O 1
ATOM 669 N N . ALA A 1 87 ? -3.057 -0.871 2.311 1.00 98.38 87 ALA A N 1
ATOM 670 C CA . ALA A 1 87 ? -2.884 -0.834 0.861 1.00 98.38 87 ALA A CA 1
ATOM 671 C C . ALA A 1 87 ? -3.305 -2.161 0.205 1.00 98.38 87 ALA A C 1
ATOM 673 O O . ALA A 1 87 ? -4.089 -2.149 -0.749 1.00 98.38 87 ALA A O 1
ATOM 674 N N . ILE A 1 88 ? -2.863 -3.301 0.750 1.00 97.69 88 ILE A N 1
ATOM 675 C CA . ILE A 1 88 ? -3.268 -4.634 0.271 1.00 97.69 88 ILE A CA 1
ATOM 676 C C . ILE A 1 88 ? -4.761 -4.887 0.518 1.00 97.69 88 ILE A C 1
ATOM 678 O O . ILE A 1 88 ? -5.462 -5.357 -0.381 1.00 97.69 88 ILE A O 1
ATOM 682 N N . ALA A 1 89 ? -5.282 -4.509 1.689 1.00 98.12 89 ALA A N 1
ATOM 683 C CA . ALA A 1 89 ? -6.708 -4.612 1.994 1.00 98.12 89 ALA A CA 1
ATOM 684 C C . ALA A 1 89 ? -7.567 -3.802 1.012 1.00 98.12 89 ALA A C 1
ATOM 686 O O . ALA A 1 89 ? -8.659 -4.241 0.657 1.00 98.12 89 ALA A O 1
ATOM 687 N N . SER A 1 90 ? -7.069 -2.668 0.505 1.00 98.50 90 SER A N 1
ATOM 688 C CA . SER A 1 90 ? -7.784 -1.888 -0.509 1.00 98.50 90 SER A CA 1
ATOM 689 C C . SER A 1 90 ? -8.000 -2.672 -1.805 1.00 98.50 90 SER A C 1
ATOM 691 O O . SER A 1 90 ? -9.067 -2.555 -2.404 1.00 98.50 90 SER A O 1
ATOM 693 N N . ILE A 1 91 ? -7.041 -3.514 -2.213 1.00 98.19 91 ILE A N 1
ATOM 694 C CA . ILE A 1 91 ? -7.167 -4.383 -3.393 1.00 98.19 91 ILE A CA 1
ATOM 695 C C . ILE A 1 91 ? -8.265 -5.419 -3.136 1.00 98.19 91 ILE A C 1
ATOM 697 O O . ILE A 1 91 ? -9.191 -5.545 -3.934 1.00 98.19 91 ILE A O 1
ATOM 701 N N . ALA A 1 92 ? -8.221 -6.088 -1.979 1.00 97.00 92 ALA A N 1
ATOM 702 C CA . ALA A 1 92 ? -9.253 -7.045 -1.574 1.00 97.00 92 ALA A CA 1
ATOM 703 C C . ALA A 1 92 ? -10.649 -6.399 -1.458 1.00 97.00 92 ALA A C 1
ATOM 705 O O . ALA A 1 92 ? -11.660 -7.036 -1.744 1.00 97.00 92 ALA A O 1
ATOM 706 N N . ASN A 1 93 ? -10.712 -5.114 -1.102 1.00 97.94 93 ASN A N 1
ATOM 707 C CA . ASN A 1 93 ? -11.939 -4.332 -0.957 1.00 97.94 93 ASN A CA 1
ATOM 708 C C . ASN A 1 93 ? -12.354 -3.596 -2.251 1.00 97.94 93 ASN A C 1
ATOM 710 O O . ASN A 1 93 ? -12.935 -2.506 -2.210 1.00 97.94 93 ASN A O 1
ATOM 714 N N . GLY A 1 94 ? -12.019 -4.150 -3.420 1.00 98.00 94 GLY A N 1
ATOM 715 C CA . GLY A 1 94 ? -12.447 -3.616 -4.719 1.00 98.00 94 GLY A CA 1
ATOM 716 C C . GLY A 1 94 ? -11.881 -2.230 -5.049 1.00 98.00 94 GLY A C 1
ATOM 717 O O . GLY A 1 94 ? -12.525 -1.453 -5.752 1.00 98.00 94 GLY A O 1
ATOM 718 N N . GLY A 1 95 ? -10.702 -1.905 -4.520 1.00 98.38 95 GLY A N 1
ATOM 719 C CA . GLY A 1 95 ? -10.017 -0.628 -4.709 1.00 98.38 95 GLY A CA 1
ATOM 720 C C . GLY A 1 95 ? -10.407 0.465 -3.712 1.00 98.38 95 GLY A C 1
ATOM 721 O O . GLY A 1 95 ? -10.051 1.622 -3.924 1.00 98.38 95 GLY A O 1
ATOM 722 N N . LYS A 1 96 ? -11.138 0.155 -2.636 1.00 98.62 96 LYS A N 1
ATOM 723 C CA . LYS A 1 96 ? -11.516 1.137 -1.605 1.00 98.62 96 LYS A CA 1
ATOM 724 C C . LYS A 1 96 ? -10.518 1.130 -0.451 1.00 98.62 96 LYS A C 1
ATOM 726 O O . LYS A 1 96 ? -10.419 0.139 0.272 1.00 98.62 96 LYS A O 1
ATOM 731 N N . LEU A 1 97 ? -9.816 2.246 -0.257 1.00 98.56 97 LEU A N 1
ATOM 732 C CA . LEU A 1 97 ? -8.948 2.451 0.902 1.00 98.56 97 LEU A CA 1
ATOM 733 C C . LEU A 1 97 ? -9.813 2.775 2.121 1.00 98.56 97 LEU A C 1
ATOM 735 O O . LEU A 1 97 ? -10.637 3.693 2.071 1.00 98.56 97 LEU A O 1
ATOM 739 N N . MET A 1 98 ? -9.628 2.026 3.201 1.00 98.44 98 MET A N 1
ATOM 740 C CA . MET A 1 98 ? -10.406 2.175 4.429 1.00 98.44 98 MET A CA 1
ATOM 741 C C . MET A 1 98 ? -9.563 2.845 5.506 1.00 98.44 98 MET A C 1
ATOM 743 O O . MET A 1 98 ? -8.339 2.742 5.497 1.00 98.44 98 MET A O 1
ATOM 747 N N . ARG A 1 99 ? -10.215 3.491 6.467 1.00 98.25 99 ARG A N 1
ATOM 748 C CA . ARG A 1 99 ? -9.577 3.808 7.742 1.00 98.25 99 ARG A CA 1
ATOM 749 C C . ARG A 1 99 ? -9.507 2.519 8.574 1.00 98.25 99 ARG A C 1
ATOM 751 O O . ARG A 1 99 ? -10.563 1.918 8.798 1.00 98.25 99 ARG A O 1
ATOM 758 N N . PRO A 1 100 ? -8.319 2.044 8.986 1.00 97.81 100 PRO A N 1
ATOM 759 C CA . PRO A 1 100 ? -8.210 0.878 9.851 1.00 97.81 100 PRO A CA 1
ATOM 760 C C . PRO A 1 100 ? -8.611 1.232 11.289 1.00 97.81 100 PRO A C 1
ATOM 762 O O . PRO A 1 100 ? -8.437 2.364 11.734 1.00 97.81 100 PRO A O 1
ATOM 765 N N . TYR A 1 101 ? -9.122 0.243 12.021 1.00 97.50 101 TYR A N 1
ATOM 766 C CA . TYR A 1 101 ? -9.518 0.382 13.422 1.00 97.50 101 TYR A CA 1
ATOM 767 C C . TYR A 1 101 ? -9.094 -0.845 14.225 1.00 97.50 101 TYR A C 1
ATOM 769 O O . TYR A 1 101 ? -9.209 -1.977 13.749 1.00 97.50 101 TYR A O 1
ATOM 777 N N . ILE A 1 102 ? -8.659 -0.615 15.459 1.00 96.69 102 ILE A N 1
ATOM 778 C CA . ILE A 1 102 ? -8.378 -1.634 16.471 1.00 96.69 102 ILE A CA 1
ATOM 779 C C . ILE A 1 102 ? -9.558 -1.751 17.441 1.00 96.69 102 ILE A C 1
ATOM 781 O O . ILE A 1 102 ? -9.926 -2.856 17.850 1.00 96.69 102 ILE A O 1
ATOM 785 N N . VAL A 1 103 ? -10.193 -0.630 17.798 1.00 96.38 103 VAL A N 1
ATOM 786 C CA . VAL A 1 103 ? -11.331 -0.601 18.720 1.00 96.38 103 VAL A CA 1
ATOM 787 C C . VAL A 1 103 ? -12.623 -0.872 17.957 1.00 96.38 103 VAL A C 1
ATOM 789 O O . VAL A 1 103 ? -13.087 -0.059 17.162 1.00 96.38 103 VAL A O 1
ATOM 792 N N . LYS A 1 104 ? -13.260 -2.012 18.241 1.00 96.44 104 LYS A N 1
ATOM 793 C CA . LYS A 1 104 ? -14.545 -2.399 17.630 1.00 96.44 104 LYS A CA 1
ATOM 794 C C . LYS A 1 104 ? -15.744 -1.627 18.190 1.00 96.44 104 LYS A C 1
ATOM 796 O O . LYS A 1 104 ? -16.696 -1.351 17.464 1.00 96.44 104 LYS A O 1
ATOM 801 N N . ALA A 1 105 ? -15.742 -1.362 19.492 1.00 96.81 105 ALA A N 1
ATOM 802 C CA . ALA A 1 105 ? -16.819 -0.670 20.186 1.00 96.81 105 ALA A CA 1
ATOM 803 C C . ALA A 1 105 ? -16.325 -0.115 21.525 1.00 96.81 105 ALA A C 1
ATOM 805 O O . ALA A 1 105 ? -15.364 -0.628 22.101 1.00 96.81 105 ALA A O 1
ATOM 806 N N . ARG A 1 106 ? -17.027 0.892 22.043 1.00 96.06 106 ARG A N 1
ATOM 807 C CA . ARG A 1 106 ? -16.820 1.463 23.381 1.00 96.06 106 ARG A CA 1
ATOM 808 C C . ARG A 1 106 ? -18.132 1.497 24.154 1.00 96.06 106 ARG A C 1
ATOM 810 O O . ARG A 1 106 ? -19.193 1.651 23.557 1.00 96.06 106 ARG A O 1
ATOM 817 N N . VAL A 1 107 ? -18.056 1.383 25.476 1.00 97.00 107 VAL A N 1
ATOM 818 C CA . VAL A 1 107 ? -19.211 1.571 26.362 1.00 97.00 107 VAL A CA 1
ATOM 819 C C . VAL A 1 107 ? -19.125 2.963 26.972 1.00 97.00 107 VAL A C 1
ATOM 821 O O . VAL A 1 107 ? -18.120 3.291 27.599 1.00 97.00 107 VAL A O 1
ATOM 824 N N . LEU A 1 108 ? -20.165 3.771 26.783 1.00 94.81 108 LEU A N 1
ATOM 825 C CA . LEU A 1 108 ? -20.295 5.108 27.356 1.00 94.81 108 LEU A CA 1
ATOM 826 C C . LEU A 1 108 ? -21.674 5.213 28.012 1.00 94.81 108 LEU A C 1
ATOM 828 O O . LEU A 1 108 ? -22.677 4.930 27.361 1.00 94.81 108 LEU A O 1
ATOM 832 N N . ASP A 1 109 ? -21.722 5.548 29.302 1.00 94.88 109 ASP A N 1
ATOM 833 C CA . ASP A 1 109 ? -22.966 5.696 30.077 1.00 94.88 109 ASP A CA 1
ATOM 834 C C . ASP A 1 109 ? -23.923 4.488 29.978 1.00 94.88 109 ASP A C 1
ATOM 836 O O . ASP A 1 109 ? -25.143 4.620 29.902 1.00 94.88 109 ASP A O 1
ATOM 840 N N . GLY A 1 110 ? -23.358 3.276 29.942 1.00 94.12 110 GLY A N 1
ATOM 841 C CA . GLY A 1 110 ? -24.117 2.027 29.813 1.00 94.12 110 GLY A CA 1
ATOM 842 C C . GLY A 1 110 ? -24.608 1.709 28.394 1.00 94.12 110 GLY A C 1
ATOM 843 O O . GLY A 1 110 ? -25.223 0.663 28.194 1.00 94.12 110 GLY A O 1
ATOM 844 N N . GLN A 1 111 ? -24.310 2.554 27.400 1.00 96.06 111 GLN A N 1
ATOM 845 C CA . GLN A 1 111 ? -24.615 2.308 25.989 1.00 96.06 111 GLN A CA 1
ATOM 846 C C . GLN A 1 111 ? -23.376 1.864 25.209 1.00 96.06 111 GLN A C 1
ATOM 848 O O . GLN A 1 111 ? -22.293 2.432 25.347 1.00 96.06 111 GLN A O 1
ATOM 853 N N . VAL A 1 112 ? -23.545 0.854 24.353 1.00 97.19 112 VAL A N 1
ATOM 854 C CA . VAL A 1 112 ? -22.499 0.391 23.432 1.00 97.19 112 VAL A CA 1
ATOM 855 C C . VAL A 1 112 ? -22.530 1.251 22.169 1.00 97.19 112 VAL A C 1
ATOM 857 O O . VAL A 1 112 ? -23.544 1.306 21.479 1.00 97.19 112 VAL A O 1
ATOM 860 N N . GLN A 1 113 ? -21.409 1.889 21.846 1.00 96.38 113 GLN A N 1
ATOM 861 C CA . GLN A 1 113 ? -21.190 2.606 20.591 1.00 96.38 113 GLN A CA 1
ATOM 862 C C . GLN A 1 113 ? -20.220 1.801 19.727 1.00 96.38 113 GLN A C 1
ATOM 864 O O . GLN A 1 113 ? -19.072 1.587 20.124 1.00 96.38 113 GLN A O 1
ATOM 869 N N . PHE A 1 114 ? -20.681 1.345 18.564 1.00 97.00 114 PHE A N 1
ATOM 870 C CA . PHE A 1 114 ? -19.859 0.610 17.606 1.00 97.00 114 PHE A CA 1
ATOM 871 C C . PHE A 1 114 ? -19.025 1.561 16.747 1.00 97.00 114 PHE A C 1
ATOM 873 O O . PHE A 1 114 ? -19.433 2.684 16.452 1.00 97.00 114 PHE A O 1
ATOM 880 N N . THR A 1 115 ? -17.839 1.102 16.365 1.00 97.31 115 THR A N 1
ATOM 881 C CA . THR A 1 115 ? -16.989 1.798 15.402 1.00 97.31 115 THR A CA 1
ATOM 882 C C . THR A 1 115 ? -17.497 1.518 13.994 1.00 97.31 115 THR A C 1
ATOM 884 O O . THR A 1 115 ? -17.541 0.365 13.566 1.00 97.31 115 THR A O 1
ATOM 887 N N . GLU A 1 116 ? -17.861 2.577 13.275 1.00 96.88 116 GLU A N 1
ATOM 888 C CA . GLU A 1 116 ? -18.384 2.474 11.914 1.00 96.88 116 GLU A CA 1
ATOM 889 C C . GLU A 1 116 ? -17.259 2.514 10.863 1.00 96.88 116 GLU A C 1
ATOM 891 O O . GLU A 1 116 ? -16.335 3.329 10.979 1.00 96.88 116 GLU A O 1
ATOM 896 N N . PRO A 1 117 ? -17.317 1.672 9.812 1.00 97.00 117 PRO A N 1
ATOM 897 C CA . PRO A 1 117 ? -16.335 1.696 8.735 1.00 97.00 117 PRO A CA 1
ATOM 898 C C . PRO A 1 117 ? -16.301 3.047 8.015 1.00 97.00 117 PRO A C 1
ATOM 900 O O . PRO A 1 117 ? -17.336 3.578 7.614 1.00 97.00 117 PRO A O 1
ATOM 90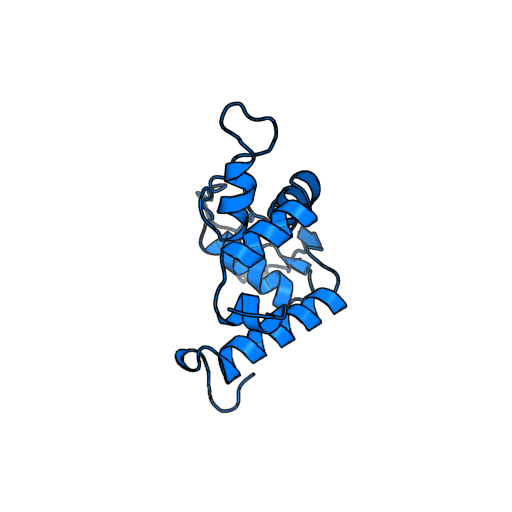3 N N . THR A 1 118 ? -15.098 3.564 7.764 1.00 98.25 118 THR A N 1
ATOM 904 C CA . THR A 1 118 ? -14.898 4.824 7.034 1.00 98.25 118 THR A CA 1
ATOM 905 C C . THR A 1 118 ? -14.062 4.583 5.781 1.00 98.25 118 THR A C 1
ATOM 907 O O . THR A 1 118 ? -12.978 4.005 5.851 1.00 98.25 118 THR A O 1
ATOM 910 N N . VAL A 1 119 ? -14.567 5.026 4.626 1.00 98.19 119 VAL A N 1
ATOM 911 C CA . VAL A 1 119 ? -13.842 4.987 3.347 1.00 98.19 119 VAL A CA 1
ATOM 912 C C . VAL A 1 119 ? -13.018 6.266 3.221 1.00 98.19 119 VAL A C 1
ATOM 914 O O . VAL A 1 119 ? -13.584 7.356 3.233 1.00 98.19 119 VAL A O 1
ATOM 917 N N . LEU A 1 120 ? -11.702 6.134 3.067 1.00 97.62 120 LEU A N 1
ATOM 918 C CA . LEU A 1 120 ? -10.791 7.268 2.875 1.00 97.62 120 LEU A CA 1
ATOM 919 C C . LEU A 1 120 ? -10.644 7.646 1.397 1.00 97.62 120 LEU A C 1
ATOM 921 O O . LEU A 1 120 ? -10.402 8.804 1.067 1.00 97.62 120 LEU A O 1
ATOM 925 N N . GLY A 1 121 ? -10.809 6.687 0.484 1.00 97.38 121 GLY A N 1
ATOM 926 C CA . GLY A 1 121 ? -10.712 6.969 -0.944 1.00 97.38 121 GLY A CA 1
ATOM 927 C C . GLY A 1 121 ? -10.767 5.737 -1.837 1.00 97.38 121 GLY A C 1
ATOM 928 O O . GLY A 1 121 ? -11.022 4.620 -1.394 1.00 97.38 121 GLY A O 1
ATOM 929 N N . THR A 1 122 ? -10.530 5.957 -3.131 1.00 98.25 122 THR A N 1
ATOM 930 C CA . THR A 1 122 ? -10.452 4.900 -4.151 1.00 98.25 122 THR A CA 1
ATOM 931 C C . THR A 1 122 ? -9.038 4.827 -4.731 1.00 98.25 122 THR A C 1
ATOM 933 O O . THR A 1 122 ? -8.588 5.765 -5.404 1.00 98.25 122 THR A O 1
ATOM 936 N N . THR A 1 123 ? -8.351 3.708 -4.498 1.00 98.12 123 THR A N 1
ATOM 937 C CA . THR A 1 123 ? -6.980 3.433 -4.956 1.00 98.12 123 THR A CA 1
ATOM 938 C C . THR A 1 123 ? -6.961 3.087 -6.444 1.00 98.12 123 THR A C 1
ATOM 940 O O . THR A 1 123 ? -6.270 3.733 -7.233 1.00 98.12 123 THR A O 1
ATOM 943 N N . ILE A 1 124 ? -7.802 2.136 -6.846 1.00 98.38 124 ILE A N 1
ATOM 944 C CA . ILE A 1 124 ? -7.950 1.614 -8.210 1.00 98.38 124 ILE A CA 1
ATOM 945 C C . ILE A 1 124 ? -9.418 1.286 -8.499 1.00 98.38 124 ILE A C 1
ATOM 947 O O . ILE A 1 124 ? -10.257 1.285 -7.604 1.00 98.38 124 ILE A O 1
ATOM 951 N N . ARG A 1 125 ? -9.747 1.035 -9.768 1.00 98.38 125 ARG A N 1
ATOM 952 C CA . ARG A 1 125 ? -11.097 0.601 -10.147 1.00 98.38 125 ARG A CA 1
ATOM 953 C C . ARG A 1 125 ? -11.356 -0.842 -9.684 1.00 98.38 125 ARG A C 1
ATOM 955 O O . ARG A 1 125 ? -10.396 -1.617 -9.654 1.00 98.38 125 ARG A O 1
ATOM 962 N N . PRO A 1 126 ? -12.612 -1.233 -9.404 1.00 98.31 126 PRO A N 1
ATOM 963 C CA . PRO A 1 126 ? -12.943 -2.600 -9.000 1.00 98.31 126 PRO A CA 1
ATOM 964 C C . PRO A 1 126 ? -12.460 -3.667 -9.988 1.00 98.31 126 PRO A C 1
ATOM 966 O O . PRO A 1 126 ? -11.975 -4.717 -9.574 1.00 98.31 126 PRO A O 1
ATOM 969 N N . GLU A 1 127 ? -12.515 -3.389 -11.293 1.00 98.25 127 GLU A N 1
ATOM 970 C CA . GLU A 1 127 ? -12.065 -4.324 -12.331 1.00 98.25 127 GLU A CA 1
ATOM 971 C C . GLU A 1 127 ? -10.539 -4.489 -12.305 1.00 98.25 127 GLU A C 1
ATOM 973 O O . GLU A 1 127 ? -10.025 -5.592 -12.474 1.00 98.25 127 GLU A O 1
ATOM 978 N N . THR A 1 128 ? -9.808 -3.401 -12.037 1.00 97.31 128 THR A N 1
ATOM 979 C CA . THR A 1 128 ? -8.350 -3.432 -11.856 1.00 97.31 128 THR A CA 1
ATOM 980 C C . THR A 1 128 ? -7.967 -4.171 -10.577 1.00 97.31 128 THR A C 1
ATOM 982 O O . THR A 1 128 ? -7.020 -4.950 -10.593 1.00 97.31 128 THR A O 1
ATOM 985 N N . ALA A 1 129 ? -8.715 -3.968 -9.488 1.00 97.88 129 ALA A N 1
ATOM 986 C CA . ALA A 1 129 ? -8.516 -4.696 -8.239 1.00 97.88 129 ALA A CA 1
ATOM 987 C C . ALA A 1 129 ? -8.718 -6.199 -8.441 1.00 97.88 129 ALA A C 1
ATOM 989 O O . ALA A 1 129 ? -7.855 -6.984 -8.064 1.00 97.88 129 ALA A O 1
ATOM 990 N N . LYS A 1 130 ? -9.797 -6.588 -9.133 1.00 97.12 130 LYS A N 1
ATOM 991 C CA . LYS A 1 130 ? -10.063 -7.985 -9.477 1.00 97.12 130 LYS A CA 1
ATOM 992 C C . LYS A 1 130 ? -8.940 -8.600 -10.316 1.00 97.12 130 LYS A C 1
ATOM 994 O O . LYS A 1 130 ? -8.469 -9.679 -9.975 1.00 97.12 130 LYS A O 1
ATOM 999 N N . ALA A 1 131 ? -8.506 -7.922 -11.379 1.00 95.19 131 ALA A N 1
ATOM 1000 C CA . ALA A 1 131 ? -7.422 -8.417 -12.226 1.00 95.19 131 ALA A CA 1
ATOM 1001 C C . ALA A 1 131 ? -6.115 -8.597 -11.435 1.00 95.19 131 ALA A C 1
ATOM 1003 O O . ALA A 1 131 ? -5.432 -9.603 -11.594 1.00 95.19 131 ALA A O 1
ATOM 1004 N N . LEU A 1 132 ? -5.794 -7.656 -10.540 1.00 94.75 132 LEU A N 1
ATOM 1005 C CA . LEU A 1 132 ? -4.617 -7.754 -9.680 1.00 94.75 132 LEU A CA 1
ATOM 1006 C C . LEU A 1 132 ? -4.732 -8.904 -8.669 1.00 94.75 132 LEU A C 1
ATOM 1008 O O . LEU A 1 132 ? -3.763 -9.627 -8.473 1.00 94.75 132 LEU A O 1
ATOM 1012 N N . THR A 1 133 ? -5.904 -9.111 -8.061 1.00 95.12 133 THR A N 1
ATOM 1013 C CA . THR A 1 133 ? -6.158 -10.280 -7.206 1.00 95.12 133 THR A CA 1
ATOM 1014 C C . THR A 1 133 ? -5.951 -11.582 -7.970 1.00 95.12 133 THR A C 1
ATOM 1016 O O . THR A 1 133 ? -5.317 -12.488 -7.443 1.00 95.12 133 THR A O 1
ATOM 1019 N N . ASP A 1 134 ? -6.451 -11.672 -9.205 1.00 92.88 134 ASP A N 1
ATOM 1020 C CA . ASP A 1 134 ? -6.304 -12.873 -10.025 1.00 92.88 134 ASP A CA 1
ATOM 1021 C C . ASP A 1 134 ? -4.816 -13.162 -10.316 1.00 92.88 134 ASP A C 1
ATOM 1023 O O . ASP A 1 134 ? -4.357 -14.266 -10.041 1.00 92.88 134 ASP A O 1
ATOM 1027 N N . ILE A 1 135 ? -4.032 -12.145 -10.694 1.00 91.12 135 ILE A N 1
ATOM 1028 C CA . ILE A 1 135 ? -2.574 -12.270 -10.871 1.00 91.12 135 ILE A CA 1
ATOM 1029 C C . ILE A 1 135 ? -1.873 -12.722 -9.577 1.00 91.12 135 ILE A C 1
ATOM 1031 O O . ILE A 1 135 ? -1.008 -13.590 -9.616 1.00 91.12 135 ILE A O 1
ATOM 1035 N N . LEU A 1 136 ? -2.215 -12.145 -8.419 1.00 90.50 136 LEU A N 1
ATOM 1036 C CA . LEU A 1 136 ? -1.579 -12.497 -7.140 1.00 90.50 136 LEU A CA 1
ATOM 1037 C C . LEU A 1 136 ? -1.878 -13.942 -6.710 1.00 90.50 136 LEU A C 1
ATOM 1039 O O . LEU A 1 136 ? -1.014 -14.590 -6.119 1.00 90.50 136 LEU A O 1
ATOM 1043 N N . VAL A 1 137 ? -3.067 -14.458 -7.028 1.00 89.69 137 VAL A N 1
ATOM 1044 C CA . VAL A 1 137 ? -3.414 -15.871 -6.813 1.00 89.69 137 VAL A CA 1
ATOM 1045 C C . VAL A 1 137 ? -2.579 -16.777 -7.717 1.00 89.69 137 VAL A C 1
ATOM 1047 O O . VAL A 1 137 ? -2.031 -17.774 -7.240 1.00 89.69 137 VAL A O 1
ATOM 1050 N N . ASP A 1 138 ? -2.437 -16.423 -8.994 1.00 86.56 138 ASP A N 1
ATOM 1051 C CA . ASP A 1 138 ? -1.626 -17.189 -9.949 1.00 86.56 138 ASP A CA 1
ATOM 1052 C C . ASP A 1 138 ? -0.164 -17.274 -9.467 1.00 86.56 138 ASP A C 1
ATOM 1054 O O . ASP A 1 138 ? 0.460 -18.330 -9.493 1.00 86.56 138 ASP A O 1
ATOM 1058 N N . ILE A 1 139 ? 0.368 -16.195 -8.883 1.00 84.44 139 ILE A N 1
ATOM 1059 C CA . ILE A 1 139 ? 1.720 -16.177 -8.295 1.00 84.44 139 ILE A CA 1
ATOM 1060 C C . ILE A 1 139 ? 1.875 -17.184 -7.146 1.00 84.44 139 ILE A C 1
ATOM 1062 O O . ILE A 1 139 ? 2.907 -17.854 -7.045 1.00 84.44 139 ILE A O 1
ATOM 1066 N N . VAL A 1 140 ? 0.883 -17.292 -6.261 1.00 85.19 140 VAL A N 1
ATOM 1067 C CA . VAL A 1 140 ? 0.927 -18.228 -5.123 1.00 85.19 140 VAL A CA 1
ATOM 1068 C C . VAL A 1 140 ? 0.760 -19.674 -5.589 1.00 85.19 140 VAL A C 1
ATOM 1070 O O . VAL A 1 140 ? 1.412 -20.570 -5.055 1.00 85.19 140 VAL A O 1
ATOM 1073 N N . THR A 1 141 ? -0.094 -19.903 -6.584 1.00 78.06 141 THR A N 1
ATOM 1074 C CA . THR A 1 141 ? -0.396 -21.248 -7.088 1.00 78.06 141 THR A CA 1
ATOM 1075 C C . THR A 1 141 ? 0.709 -21.804 -7.989 1.00 78.06 141 THR A C 1
ATOM 1077 O O . THR A 1 141 ? 1.092 -22.960 -7.804 1.00 78.06 141 THR A O 1
ATOM 1080 N N . ASP A 1 142 ? 1.291 -20.981 -8.867 1.00 70.56 142 ASP A N 1
ATOM 1081 C CA . ASP A 1 142 ? 2.260 -21.424 -9.882 1.00 70.56 142 ASP A CA 1
ATOM 1082 C C . ASP A 1 142 ? 3.723 -21.047 -9.572 1.00 70.56 142 ASP A C 1
ATOM 1084 O O . ASP A 1 142 ? 4.651 -21.670 -10.094 1.00 70.56 142 ASP A O 1
ATOM 1088 N N . GLY A 1 143 ? 3.963 -20.023 -8.743 1.00 63.12 143 GLY A N 1
ATOM 1089 C CA . GLY A 1 143 ? 5.298 -19.438 -8.535 1.00 63.12 143 GLY A CA 1
ATOM 1090 C C . GLY A 1 143 ? 5.917 -19.679 -7.156 1.00 63.12 143 GLY A C 1
ATOM 1091 O O . GLY A 1 143 ? 7.100 -20.012 -7.060 1.00 63.12 143 GLY A O 1
ATOM 1092 N N . ASN A 1 144 ? 5.143 -19.503 -6.081 1.00 64.31 144 ASN A N 1
ATOM 1093 C CA . ASN A 1 144 ? 5.607 -19.635 -4.696 1.00 64.31 144 ASN A CA 1
ATOM 1094 C C . ASN A 1 144 ? 4.574 -20.363 -3.822 1.00 64.31 144 ASN A C 1
ATOM 1096 O O . ASN A 1 144 ? 3.868 -19.765 -3.005 1.00 64.31 144 A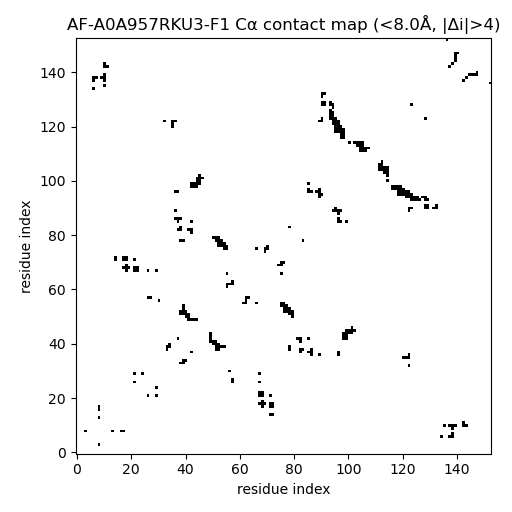SN A O 1
ATOM 1100 N N . SER A 1 145 ? 4.539 -21.687 -3.968 1.00 69.38 145 SER A N 1
ATOM 1101 C CA . SER A 1 145 ? 3.567 -22.570 -3.315 1.00 69.38 145 SER A CA 1
ATOM 1102 C C . SER A 1 145 ? 3.665 -2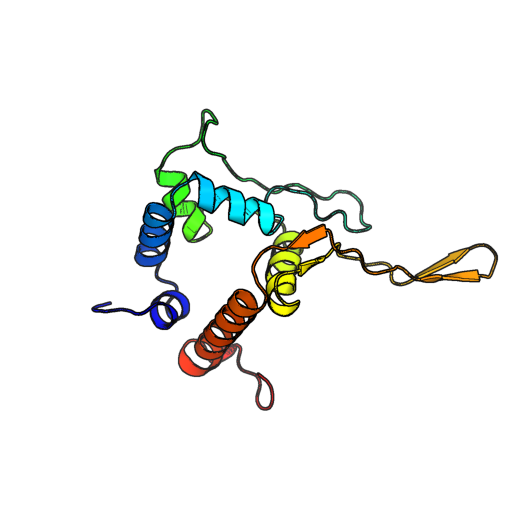2.614 -1.786 1.00 69.38 145 SER A C 1
ATOM 1104 O O . SER A 1 145 ? 2.809 -23.215 -1.143 1.00 69.38 145 SER A O 1
ATOM 1106 N N . ALA A 1 146 ? 4.681 -21.990 -1.176 1.00 78.06 146 ALA A N 1
ATOM 1107 C CA . ALA A 1 146 ? 4.822 -21.929 0.280 1.00 78.06 146 ALA A CA 1
ATOM 1108 C C . ALA A 1 146 ? 3.691 -21.135 0.958 1.00 78.06 146 ALA A C 1
ATOM 1110 O O . ALA A 1 146 ? 3.417 -21.352 2.136 1.00 78.06 146 ALA A O 1
ATOM 1111 N N . ALA A 1 147 ? 3.036 -20.229 0.225 1.00 82.25 147 ALA A N 1
ATOM 1112 C CA . ALA A 1 147 ? 1.903 -19.449 0.719 1.00 82.25 147 ALA A CA 1
ATOM 1113 C C . ALA A 1 147 ? 0.534 -20.077 0.390 1.00 82.25 147 ALA A C 1
ATOM 1115 O O . ALA A 1 147 ? -0.493 -19.550 0.816 1.00 82.25 147 ALA A O 1
ATOM 1116 N N . ALA A 1 148 ? 0.497 -21.183 -0.362 1.00 85.50 148 ALA A N 1
ATOM 1117 C CA . ALA A 1 148 ? -0.750 -21.814 -0.774 1.00 85.50 148 ALA A CA 1
ATOM 1118 C C . ALA A 1 148 ? -1.402 -22.577 0.390 1.00 85.50 148 ALA A C 1
ATOM 1120 O O . ALA A 1 148 ? -0.743 -23.329 1.111 1.00 85.50 148 ALA A O 1
ATOM 1121 N N . VAL A 1 149 ? -2.720 -22.430 0.539 1.00 86.25 149 VAL A N 1
ATOM 1122 C CA . VAL A 1 149 ? -3.511 -23.148 1.548 1.00 86.25 149 VAL A CA 1
ATOM 1123 C C . VAL A 1 149 ? -4.566 -24.001 0.837 1.00 86.25 149 VAL A C 1
ATOM 1125 O O . VAL A 1 149 ? -5.446 -23.446 0.179 1.00 86.25 149 VAL A O 1
ATOM 1128 N N . PRO A 1 150 ? -4.524 -25.345 0.952 1.00 85.56 150 PRO A N 1
ATOM 1129 C CA . PRO A 1 150 ? -5.502 -26.212 0.301 1.00 85.56 150 PRO A CA 1
ATOM 1130 C C . PRO A 1 150 ? -6.948 -25.848 0.659 1.00 85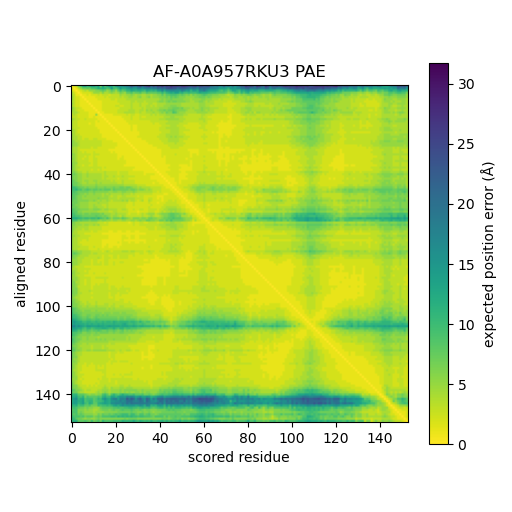.56 150 PRO A C 1
ATOM 1132 O O . PRO A 1 150 ? -7.285 -25.682 1.829 1.00 85.56 150 PRO A O 1
ATOM 1135 N N . GLY A 1 151 ? -7.807 -25.748 -0.358 1.00 88.31 151 GLY A N 1
ATOM 1136 C CA . GLY A 1 151 ? -9.218 -25.376 -0.202 1.00 88.31 151 GLY A CA 1
ATOM 1137 C C . GLY A 1 151 ? -9.487 -23.869 -0.174 1.00 88.31 151 GLY A C 1
ATOM 1138 O O . GLY A 1 151 ? -10.653 -23.479 -0.148 1.00 88.31 151 GLY A O 1
ATOM 1139 N N . TYR A 1 152 ? -8.445 -23.036 -0.229 1.00 82.94 152 TYR A N 1
ATOM 1140 C CA . TYR A 1 152 ? -8.557 -21.582 -0.267 1.00 82.94 152 TYR A CA 1
ATOM 1141 C C . TYR A 1 152 ? -7.892 -21.012 -1.514 1.00 82.94 152 TYR A C 1
ATOM 1143 O O . TYR A 1 152 ? -6.898 -21.539 -2.014 1.00 82.94 152 TYR A O 1
ATOM 1151 N N . ARG A 1 153 ? -8.497 -19.932 -2.003 1.00 80.94 153 ARG A N 1
ATOM 1152 C CA . ARG A 1 153 ? -7.964 -19.078 -3.054 1.00 80.94 153 ARG A CA 1
ATOM 1153 C C . ARG A 1 153 ? -7.473 -17.785 -2.429 1.00 80.94 153 ARG A C 1
ATOM 1155 O O . ARG A 1 153 ? -8.236 -17.243 -1.596 1.00 80.94 153 ARG A O 1
#

Radius of gyration: 18.2 Å; Cα contacts (8 Å, |Δi|>4): 198; chains: 1; bounding box: 42×45×53 Å

Mean predicted aligned error: 4.23 Å

Foldseek 3Di:
DPDDDPLRCVLVLPLVVLLVVLVVCDQVNLVVLCVLLVAQHFLPEPDPDTDRWFDDHPPDPPDDSVSSSQVSSPPPTTGDPVSVVQSLVCLVVLQWRWRDYPDQWDADPNDIDGDDIGTPDGSDGSVVSVVVVVSVVCSCVPRNVVPDDPPDD

Secondary structure (DSSP, 8-state):
--S--HHHHHHTT-HHHHHHHHHHH-HHHHHHHHHHTTTTS----SSS-----EE--TTSTT--HHHHHHHTTT-SEE--HHHHHHHHHHHHTTTEEE---S--EEEETTEEEEPPP-EEEESS-HHHHHHHHHHHHHIIIII-GGG--TT--